Protein AF-X0XQV0-F1 (afdb_monomer_lite)

Sequence (74 aa):
MEKTIGQLIDDLSISNIRIWHLQDIVSAEKDDTIVAQAAKQIITENTFRCKLVKEIDKFFGVVDKSYSTEKTFK

Foldseek 3Di:
DDDDLVNLVVLLVVLVVLLVVLVVQLVPDDPPVSNVVSVVVNVVSVVVNVVSVVVNCVVVVNDDPDPDPDDDDD

Secondary structure (DSSP, 8-state):
-PPPHHHHHHHHHHHHHHHHHHHHHHHH---HHHHHHHHHHHHHHHHHHHHHHHHHHHHHT-------------

Radius of gyration: 14.44 Å; chains: 1; bounding box: 34×22×39 Å

pLDDT: mean 85.49, std 18.11, range [34.59, 97.75]

Organism: NCBI:txid412755

Structure (mmCIF, N/CA/C/O backbone):
data_AF-X0XQV0-F1
#
_entry.id   AF-X0XQV0-F1
#
loop_
_atom_site.group_PDB
_atom_site.id
_atom_site.type_symbol
_atom_site.label_atom_id
_atom_site.label_alt_id
_atom_site.label_comp_id
_atom_site.label_asym_id
_atom_site.label_entity_id
_atom_site.label_seq_id
_atom_site.pdbx_PDB_ins_code
_atom_site.Cartn_x
_atom_site.Cartn_y
_atom_site.Cartn_z
_atom_site.occupancy
_atom_site.B_iso_or_equiv
_atom_site.auth_seq_id
_atom_site.auth_comp_id
_atom_site.auth_asym_id
_atom_site.auth_atom_id
_atom_site.pdbx_PDB_model_num
ATOM 1 N N . MET A 1 1 ? -18.713 12.528 9.517 1.00 49.53 1 MET A N 1
ATOM 2 C CA . MET A 1 1 ? -19.418 11.240 9.379 1.00 49.53 1 MET A CA 1
ATOM 3 C C . MET A 1 1 ? -18.380 10.172 9.655 1.00 49.53 1 MET A C 1
ATOM 5 O O . MET A 1 1 ? -17.371 10.165 8.960 1.00 49.53 1 MET A O 1
ATOM 9 N N . GLU A 1 2 ? -18.532 9.400 10.727 1.00 69.75 2 GLU A N 1
ATOM 10 C CA . GLU A 1 2 ? -17.606 8.295 11.002 1.00 69.75 2 GLU A CA 1
ATOM 11 C C . GLU A 1 2 ? -17.789 7.231 9.918 1.00 69.75 2 GLU A C 1
ATOM 13 O O . GLU A 1 2 ? -18.923 6.915 9.550 1.00 69.75 2 GLU A O 1
ATOM 18 N N . LYS A 1 3 ? -16.684 6.739 9.348 1.00 76.94 3 LYS A N 1
ATOM 19 C CA . LYS A 1 3 ? -16.749 5.652 8.370 1.00 76.94 3 LYS A CA 1
ATOM 20 C C . LYS A 1 3 ? -17.273 4.399 9.067 1.00 76.94 3 LYS A C 1
ATOM 22 O O . LYS A 1 3 ? -16.824 4.054 10.157 1.00 76.94 3 LYS A O 1
ATOM 27 N N . THR A 1 4 ? -18.219 3.720 8.431 1.00 90.81 4 THR A N 1
ATOM 28 C CA . THR A 1 4 ? -18.685 2.404 8.885 1.00 90.81 4 THR A CA 1
ATOM 29 C C . THR A 1 4 ? -17.589 1.360 8.670 1.00 90.81 4 THR A C 1
ATOM 31 O O . THR A 1 4 ? -16.737 1.518 7.794 1.00 90.81 4 THR A O 1
ATOM 34 N N . ILE A 1 5 ? -17.630 0.254 9.417 1.00 91.88 5 ILE A N 1
ATOM 35 C CA . ILE A 1 5 ? -16.676 -0.847 9.223 1.00 91.88 5 ILE A CA 1
ATOM 36 C C . ILE A 1 5 ? -16.700 -1.401 7.790 1.00 91.88 5 ILE A C 1
ATOM 38 O O . ILE A 1 5 ? -15.649 -1.726 7.246 1.00 91.88 5 ILE A O 1
ATOM 42 N N . GLY A 1 6 ? -17.875 -1.426 7.147 1.00 91.69 6 GLY A N 1
ATOM 43 C CA . GLY A 1 6 ? -18.010 -1.818 5.742 1.00 91.69 6 GLY A CA 1
ATOM 44 C C . GLY A 1 6 ? -17.206 -0.910 4.813 1.00 91.69 6 GLY A C 1
ATOM 45 O O . GLY A 1 6 ? -16.412 -1.400 4.023 1.00 91.69 6 GLY A O 1
ATOM 46 N N . GLN A 1 7 ? -17.303 0.411 4.995 1.00 94.25 7 GLN A N 1
ATOM 47 C CA . GLN A 1 7 ? -16.528 1.378 4.206 1.00 94.25 7 GLN A CA 1
ATOM 48 C C . GLN A 1 7 ? -15.015 1.244 4.423 1.00 94.25 7 GLN A C 1
ATOM 50 O O . GLN A 1 7 ? -14.250 1.408 3.479 1.00 94.25 7 GLN A O 1
ATOM 55 N N . LEU A 1 8 ? -14.569 0.930 5.645 1.00 93.50 8 LEU A N 1
ATOM 56 C CA . LEU A 1 8 ? -13.147 0.693 5.918 1.00 93.50 8 LEU A CA 1
ATOM 57 C C . LEU A 1 8 ? -12.625 -0.560 5.203 1.00 93.50 8 LEU A C 1
ATOM 59 O O . LEU A 1 8 ? -11.516 -0.546 4.671 1.00 93.50 8 LEU A O 1
ATOM 63 N N . ILE A 1 9 ? -13.422 -1.631 5.177 1.00 93.62 9 ILE A N 1
ATOM 64 C CA . ILE A 1 9 ? -13.085 -2.880 4.481 1.00 93.62 9 ILE A CA 1
ATOM 65 C C . ILE A 1 9 ? -13.101 -2.681 2.960 1.00 93.62 9 ILE A C 1
ATOM 67 O O . ILE A 1 9 ? -12.199 -3.172 2.275 1.00 93.62 9 ILE A O 1
ATOM 71 N N . ASP A 1 10 ? -14.074 -1.938 2.433 1.00 96.38 10 ASP A N 1
ATOM 72 C CA . ASP 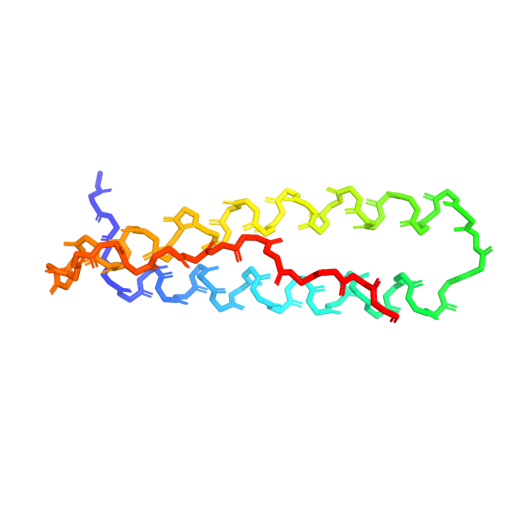A 1 10 ? -14.156 -1.599 1.010 1.00 96.38 10 ASP A CA 1
ATOM 73 C C . ASP A 1 10 ? -12.928 -0.787 0.574 1.00 96.38 10 ASP A C 1
ATOM 75 O O . ASP A 1 10 ? -12.228 -1.169 -0.368 1.00 96.38 10 ASP A O 1
ATOM 79 N N . ASP A 1 11 ? -12.595 0.277 1.313 1.00 95.38 11 ASP A N 1
ATOM 80 C CA . ASP A 1 11 ? -11.413 1.104 1.050 1.00 95.38 11 ASP A CA 1
ATOM 81 C C . ASP A 1 11 ? -10.115 0.280 1.130 1.00 95.38 11 ASP A C 1
ATOM 83 O O . ASP A 1 11 ? -9.204 0.454 0.310 1.00 95.38 11 ASP A O 1
ATOM 87 N N . LEU A 1 12 ? -10.027 -0.652 2.089 1.00 95.06 12 LEU A N 1
ATOM 88 C CA . LEU A 1 12 ? -8.867 -1.532 2.251 1.00 95.06 12 LEU A CA 1
ATOM 89 C C . LEU A 1 12 ? -8.719 -2.472 1.052 1.00 95.06 12 LEU A C 1
ATOM 91 O O . LEU A 1 12 ? -7.612 -2.670 0.546 1.00 95.06 12 LEU A O 1
ATOM 95 N N . SER A 1 13 ? -9.835 -3.024 0.581 1.00 94.69 13 SER A N 1
ATOM 96 C CA . SER A 1 13 ? -9.884 -3.920 -0.574 1.00 94.69 13 SER A CA 1
ATOM 97 C C . SER A 1 13 ? -9.466 -3.198 -1.855 1.00 94.69 13 SER A C 1
ATOM 99 O O . SER A 1 13 ? -8.645 -3.717 -2.611 1.00 94.69 13 SER A O 1
ATOM 101 N N . ILE A 1 14 ? -9.944 -1.966 -2.058 1.00 96.69 14 ILE A N 1
ATOM 102 C 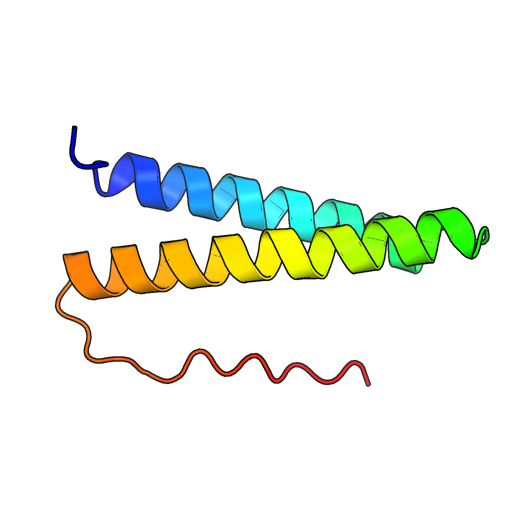CA . ILE A 1 14 ? -9.544 -1.119 -3.190 1.00 96.69 14 ILE A CA 1
ATOM 103 C C . ILE A 1 14 ? -8.038 -0.840 -3.150 1.00 96.69 14 ILE A C 1
ATOM 105 O O . ILE A 1 14 ? -7.360 -0.997 -4.168 1.00 96.69 14 ILE A O 1
ATOM 109 N N . SER A 1 15 ? -7.495 -0.455 -1.990 1.00 94.75 15 SER A N 1
ATOM 110 C CA . SER A 1 15 ? -6.061 -0.160 -1.862 1.00 94.75 15 SER A CA 1
ATOM 111 C C . SER A 1 15 ? -5.198 -1.400 -2.128 1.00 94.75 15 SER A C 1
ATOM 113 O O . SER A 1 15 ? -4.195 -1.313 -2.836 1.00 94.75 15 SER A O 1
ATOM 115 N N . ASN A 1 16 ? -5.624 -2.584 -1.674 1.00 95.56 16 ASN A N 1
ATOM 116 C CA . ASN A 1 16 ? -4.941 -3.844 -1.982 1.00 95.56 16 ASN A CA 1
ATOM 117 C C . ASN A 1 16 ? -4.896 -4.140 -3.488 1.00 95.56 16 ASN A C 1
ATOM 119 O O . ASN A 1 16 ? -3.837 -4.488 -4.008 1.00 95.56 16 ASN A O 1
ATOM 123 N N . ILE A 1 17 ? -6.020 -3.973 -4.194 1.00 97.00 17 ILE A N 1
ATOM 124 C CA . ILE A 1 17 ? -6.092 -4.185 -5.649 1.00 97.00 17 ILE A CA 1
ATOM 125 C C . ILE A 1 17 ? -5.170 -3.203 -6.382 1.00 97.00 17 ILE A C 1
ATOM 127 O O . ILE A 1 17 ? -4.433 -3.598 -7.284 1.00 97.00 17 ILE A O 1
ATOM 131 N N . ARG A 1 18 ? -5.145 -1.930 -5.967 1.00 96.69 18 ARG A N 1
ATOM 132 C CA . ARG A 1 18 ? -4.239 -0.923 -6.542 1.00 96.69 18 ARG A CA 1
ATOM 133 C C . ARG A 1 18 ? -2.775 -1.288 -6.349 1.00 96.69 18 ARG A C 1
ATOM 135 O O . ARG A 1 18 ? -2.015 -1.228 -7.309 1.00 96.69 18 ARG A O 1
ATOM 142 N N . ILE A 1 19 ? -2.383 -1.679 -5.136 1.00 96.50 19 ILE A N 1
ATOM 143 C CA . ILE A 1 19 ? -1.008 -2.113 -4.853 1.00 96.50 19 ILE A CA 1
ATOM 144 C C . ILE A 1 19 ? -0.635 -3.292 -5.749 1.00 96.50 19 ILE A C 1
ATOM 146 O O . ILE A 1 19 ? 0.448 -3.277 -6.324 1.00 96.50 19 ILE A O 1
ATOM 150 N N . TRP A 1 20 ? -1.530 -4.270 -5.907 1.00 97.38 20 TRP A N 1
ATOM 151 C CA . TRP A 1 20 ? -1.290 -5.422 -6.773 1.00 97.38 20 TRP A CA 1
ATOM 152 C C . TRP A 1 20 ? -1.044 -5.011 -8.232 1.00 97.38 20 TRP A C 1
ATOM 154 O O . TRP A 1 20 ? -0.037 -5.406 -8.811 1.00 97.38 20 TRP A O 1
ATOM 164 N N . HIS A 1 21 ? -1.884 -4.141 -8.803 1.00 97.50 21 HIS A N 1
ATOM 165 C CA . HIS A 1 21 ? -1.668 -3.627 -10.163 1.00 97.50 21 HIS A CA 1
ATOM 166 C C . HIS A 1 21 ? -0.365 -2.834 -10.305 1.00 97.50 21 HIS A C 1
ATOM 168 O O . HIS A 1 21 ? 0.331 -2.954 -11.306 1.00 97.50 21 HIS A O 1
ATOM 174 N N . LEU A 1 22 ? -0.005 -2.027 -9.307 1.00 97.12 22 LEU A N 1
ATOM 175 C CA . LEU A 1 22 ? 1.250 -1.277 -9.340 1.00 97.12 22 LEU A CA 1
ATOM 176 C C . LEU A 1 22 ? 2.471 -2.200 -9.232 1.00 97.12 22 LEU A C 1
ATOM 178 O O . LEU A 1 22 ? 3.494 -1.929 -9.854 1.00 97.12 22 LEU A O 1
ATOM 182 N N . GLN A 1 23 ? 2.376 -3.287 -8.463 1.00 96.50 23 GLN A N 1
ATOM 183 C CA . GLN A 1 23 ? 3.420 -4.312 -8.389 1.00 96.50 23 GLN A CA 1
ATOM 184 C C . GLN A 1 23 ? 3.584 -5.051 -9.718 1.00 96.50 23 GLN A C 1
ATOM 186 O O . GLN A 1 23 ? 4.713 -5.360 -10.102 1.00 96.50 23 GLN A O 1
ATOM 191 N N . ASP A 1 24 ? 2.481 -5.295 -10.425 1.00 97.75 24 ASP A N 1
ATOM 192 C CA . ASP A 1 24 ? 2.499 -5.867 -11.770 1.00 97.75 24 ASP A CA 1
ATOM 193 C C . ASP A 1 24 ? 3.243 -4.943 -12.749 1.00 97.75 24 ASP A C 1
ATOM 195 O O . ASP A 1 24 ? 4.174 -5.381 -13.419 1.00 97.75 24 ASP A O 1
ATOM 199 N N . ILE A 1 25 ? 2.955 -3.633 -12.718 1.00 96.81 25 ILE A N 1
ATOM 200 C CA . ILE A 1 25 ? 3.679 -2.617 -13.506 1.00 96.81 25 ILE A CA 1
ATOM 201 C C . ILE A 1 25 ? 5.179 -2.631 -13.189 1.00 96.81 25 ILE A C 1
ATOM 203 O O . ILE A 1 25 ? 5.996 -2.686 -14.102 1.00 96.81 25 ILE A O 1
ATOM 207 N N . VAL A 1 26 ? 5.557 -2.625 -11.905 1.00 96.69 26 VAL A N 1
ATOM 208 C CA . VAL A 1 26 ? 6.972 -2.684 -11.487 1.00 96.69 26 VAL A CA 1
ATOM 209 C C . VAL A 1 26 ? 7.673 -3.946 -12.004 1.00 96.69 26 VAL A C 1
ATOM 211 O O . VAL A 1 26 ? 8.869 -3.907 -12.272 1.00 96.69 26 VAL A O 1
ATOM 214 N N . SER A 1 27 ? 6.947 -5.056 -12.138 1.00 94.75 27 SER A N 1
ATOM 215 C CA . SER A 1 27 ? 7.510 -6.344 -12.559 1.00 94.75 27 SER A CA 1
ATOM 216 C C . SER A 1 27 ? 7.578 -6.507 -14.082 1.00 94.75 27 SER A C 1
ATOM 218 O O . SER A 1 27 ? 8.434 -7.241 -14.576 1.00 94.75 27 SER A O 1
ATOM 220 N N . ALA A 1 28 ? 6.672 -5.864 -14.823 1.00 96.31 28 ALA A N 1
ATOM 221 C CA . ALA A 1 28 ? 6.518 -6.036 -16.267 1.00 96.31 28 ALA A CA 1
ATOM 222 C C . ALA A 1 28 ? 7.173 -4.923 -17.101 1.00 96.31 28 ALA A C 1
ATOM 224 O O . ALA A 1 28 ? 7.610 -5.183 -18.227 1.00 96.31 28 ALA A O 1
ATOM 225 N N . GLU A 1 29 ? 7.238 -3.696 -16.579 1.00 96.56 29 GLU A N 1
ATOM 226 C CA . GLU A 1 29 ? 7.752 -2.547 -17.323 1.00 96.56 29 GLU A CA 1
ATOM 227 C C . GLU A 1 29 ? 9.279 -2.491 -17.369 1.00 96.56 29 GLU A C 1
ATOM 229 O O . GLU A 1 29 ? 9.981 -2.922 -16.457 1.00 96.56 29 GLU A O 1
ATOM 234 N N . LYS A 1 30 ? 9.797 -1.926 -18.465 1.00 95.38 30 LYS A N 1
ATOM 235 C CA . LYS A 1 30 ? 11.244 -1.740 -18.688 1.00 95.38 30 LYS A CA 1
ATOM 236 C C . LYS A 1 30 ? 11.689 -0.284 -18.622 1.00 95.38 30 LYS A C 1
ATOM 238 O O . LYS A 1 30 ? 12.886 -0.022 -18.613 1.00 95.38 30 LYS A O 1
ATOM 243 N N . ASP A 1 31 ? 10.744 0.652 -18.638 1.00 97.62 31 ASP A N 1
ATOM 244 C CA . ASP A 1 31 ? 11.042 2.071 -18.471 1.00 97.62 31 ASP A CA 1
ATOM 245 C C . ASP A 1 31 ? 11.203 2.382 -16.980 1.00 97.62 31 ASP A C 1
ATOM 247 O O . ASP A 1 31 ? 10.232 2.373 -16.216 1.00 97.62 31 ASP A O 1
ATOM 251 N N . ASP A 1 32 ? 12.436 2.693 -16.580 1.00 95.88 32 ASP A N 1
ATOM 252 C CA . ASP A 1 32 ? 12.796 3.027 -15.201 1.00 95.88 32 ASP A CA 1
ATOM 253 C C . ASP A 1 32 ? 11.954 4.177 -14.627 1.00 95.88 32 ASP A C 1
ATOM 255 O O . ASP A 1 32 ? 11.677 4.205 -13.427 1.00 95.88 32 ASP A O 1
ATOM 259 N N . THR A 1 33 ? 11.501 5.117 -15.461 1.00 97.62 33 THR A N 1
ATOM 260 C CA . THR A 1 33 ? 10.652 6.237 -15.030 1.00 97.62 33 THR A CA 1
ATOM 261 C C . THR A 1 33 ? 9.273 5.741 -14.611 1.00 97.62 33 THR A C 1
ATOM 263 O O . THR A 1 33 ? 8.759 6.143 -13.563 1.00 97.62 33 THR A O 1
ATOM 266 N N . ILE A 1 34 ? 8.688 4.837 -15.404 1.00 96.62 34 ILE A N 1
ATOM 267 C CA . ILE A 1 34 ? 7.381 4.232 -15.121 1.00 96.62 34 ILE A CA 1
ATOM 268 C C . ILE A 1 34 ? 7.483 3.354 -13.871 1.00 96.62 34 ILE A C 1
ATOM 270 O O . ILE A 1 34 ? 6.659 3.478 -12.962 1.00 96.62 34 ILE A O 1
ATOM 274 N N . VAL A 1 35 ? 8.537 2.539 -13.776 1.00 97.19 35 VAL A N 1
ATOM 275 C CA . VAL A 1 35 ? 8.801 1.680 -12.613 1.00 97.19 35 VAL A CA 1
ATOM 276 C C . VAL A 1 35 ? 8.981 2.514 -11.341 1.00 97.19 35 VAL A C 1
ATOM 278 O O . VAL A 1 35 ? 8.344 2.235 -10.322 1.00 97.19 35 VAL A O 1
ATOM 281 N N . ALA A 1 36 ? 9.783 3.582 -11.384 1.00 96.88 36 ALA A N 1
ATOM 282 C CA . ALA A 1 36 ? 10.001 4.462 -10.237 1.00 96.88 36 ALA A CA 1
ATOM 283 C C . ALA A 1 36 ? 8.713 5.178 -9.799 1.00 96.88 36 ALA A C 1
ATOM 285 O O . ALA A 1 36 ? 8.442 5.315 -8.600 1.00 96.88 36 ALA A O 1
ATOM 286 N N . GLN A 1 37 ? 7.888 5.611 -10.756 1.00 97.56 37 GLN A N 1
ATOM 287 C CA . GLN A 1 37 ? 6.595 6.221 -10.465 1.00 97.56 37 GLN A CA 1
ATOM 288 C C . GLN A 1 37 ? 5.634 5.219 -9.811 1.00 97.56 37 GLN A C 1
ATOM 290 O O . GLN A 1 37 ? 5.019 5.550 -8.791 1.00 97.56 37 GLN A O 1
ATOM 295 N N . ALA A 1 38 ? 5.542 3.997 -10.339 1.00 95.88 38 ALA A N 1
ATOM 296 C CA . ALA A 1 38 ? 4.717 2.934 -9.772 1.00 95.88 38 ALA A CA 1
ATOM 297 C C . ALA A 1 38 ? 5.180 2.560 -8.353 1.00 95.88 38 ALA A C 1
ATOM 299 O O . ALA A 1 38 ? 4.365 2.512 -7.430 1.00 95.88 38 ALA A O 1
ATOM 300 N N . ALA A 1 39 ? 6.489 2.421 -8.126 1.00 95.25 39 ALA A N 1
ATOM 301 C CA . ALA A 1 39 ? 7.057 2.161 -6.803 1.00 95.25 39 ALA A CA 1
ATOM 302 C C . ALA A 1 39 ? 6.714 3.267 -5.785 1.00 95.25 39 ALA A C 1
ATOM 304 O O . ALA A 1 39 ? 6.331 2.984 -4.646 1.00 95.25 39 ALA A O 1
ATOM 305 N N . LYS A 1 40 ? 6.767 4.543 -6.193 1.00 97.25 40 LYS A N 1
ATOM 306 C CA . LYS A 1 40 ? 6.360 5.672 -5.339 1.00 97.25 40 LYS A CA 1
ATOM 307 C C . LYS A 1 40 ? 4.867 5.630 -4.992 1.00 97.25 40 LYS A C 1
ATOM 309 O O . LYS A 1 40 ? 4.480 5.940 -3.860 1.00 97.25 40 LYS A O 1
ATOM 314 N N . GLN A 1 41 ? 4.026 5.243 -5.949 1.00 96.31 41 GLN A N 1
ATOM 315 C CA . GLN A 1 41 ? 2.593 5.069 -5.721 1.00 96.31 41 GLN A CA 1
ATOM 316 C C . GLN A 1 41 ? 2.315 3.901 -4.764 1.00 9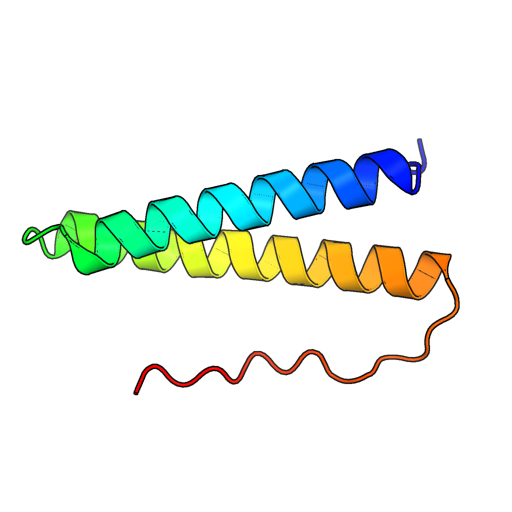6.31 41 GLN A C 1
ATOM 318 O O . GLN A 1 41 ? 1.514 4.074 -3.847 1.00 96.31 41 GLN A O 1
ATOM 323 N N . ILE A 1 42 ? 3.045 2.781 -4.871 1.00 96.44 42 ILE A N 1
ATOM 324 C CA . ILE A 1 42 ? 2.954 1.652 -3.926 1.00 96.44 42 ILE A CA 1
ATOM 325 C C . ILE A 1 42 ? 3.223 2.111 -2.494 1.00 96.44 42 ILE A C 1
ATOM 327 O O . ILE A 1 42 ? 2.477 1.745 -1.590 1.00 96.44 42 ILE A O 1
ATOM 331 N N . ILE A 1 43 ? 4.251 2.932 -2.263 1.00 95.50 43 ILE A N 1
ATOM 332 C CA . ILE A 1 43 ? 4.568 3.436 -0.914 1.00 95.50 43 ILE A CA 1
ATOM 333 C C . ILE A 1 43 ? 3.398 4.255 -0.349 1.00 95.50 43 ILE A C 1
ATOM 335 O O . ILE A 1 43 ? 3.040 4.119 0.827 1.00 95.50 43 ILE A O 1
ATOM 339 N N . THR A 1 44 ? 2.778 5.083 -1.190 1.00 95.12 44 THR A N 1
ATOM 340 C CA . THR A 1 44 ? 1.649 5.938 -0.801 1.00 95.12 44 THR A CA 1
ATOM 341 C C . THR A 1 44 ? 0.405 5.104 -0.489 1.00 95.12 44 THR A C 1
ATOM 343 O O . THR A 1 44 ? -0.184 5.258 0.582 1.00 95.12 44 THR A O 1
ATOM 346 N N . GLU A 1 45 ? 0.044 4.178 -1.377 1.00 93.25 45 GLU A N 1
ATOM 347 C CA . GLU A 1 45 ? -1.090 3.266 -1.192 1.00 93.25 45 GLU A CA 1
ATOM 348 C C . GLU A 1 45 ? -0.875 2.342 0.011 1.00 93.25 45 GLU A C 1
ATOM 350 O O . GLU A 1 45 ? -1.764 2.192 0.839 1.00 93.25 45 GLU A O 1
ATOM 355 N N . ASN A 1 46 ? 0.332 1.809 0.213 1.00 92.62 46 ASN A N 1
ATOM 356 C CA . ASN A 1 46 ? 0.632 0.980 1.379 1.00 92.62 4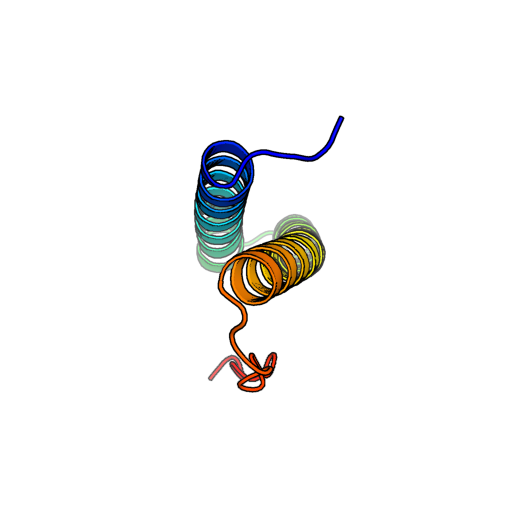6 ASN A CA 1
ATOM 357 C C . ASN A 1 46 ? 0.549 1.775 2.691 1.00 92.62 46 ASN A C 1
ATOM 359 O O . ASN A 1 46 ? 0.080 1.254 3.701 1.00 92.62 46 ASN A O 1
ATOM 363 N N . THR A 1 47 ? 0.935 3.054 2.680 1.00 94.06 47 THR A N 1
ATOM 364 C CA . THR A 1 47 ? 0.743 3.942 3.836 1.00 94.06 47 THR A CA 1
ATOM 365 C C . THR A 1 47 ? -0.744 4.135 4.140 1.00 94.06 47 THR A C 1
ATOM 367 O O . THR A 1 47 ? -1.143 4.116 5.305 1.00 94.06 47 THR A O 1
ATOM 370 N N . PHE A 1 48 ? -1.578 4.303 3.111 1.00 93.00 48 PHE A N 1
ATOM 371 C CA . PHE A 1 48 ? -3.028 4.404 3.266 1.00 93.00 48 PHE A CA 1
ATOM 372 C C . PHE A 1 48 ? -3.642 3.090 3.771 1.00 93.00 48 PHE A C 1
ATOM 374 O O . PHE A 1 48 ? -4.357 3.098 4.772 1.00 93.00 48 PHE A O 1
ATOM 381 N N . ARG A 1 49 ? -3.261 1.955 3.181 1.00 94.19 49 ARG A N 1
ATOM 382 C CA . ARG A 1 49 ? -3.621 0.604 3.627 1.00 94.19 49 ARG A CA 1
ATOM 383 C C . ARG A 1 49 ? -3.308 0.388 5.111 1.00 94.19 49 ARG A C 1
ATOM 385 O O . ARG A 1 49 ? -4.161 -0.080 5.856 1.00 94.19 49 ARG A O 1
ATOM 392 N N . CYS A 1 50 ? -2.115 0.774 5.569 1.00 91.81 50 CYS A N 1
ATOM 393 C CA . CYS A 1 50 ? -1.734 0.683 6.981 1.00 91.81 50 CYS A CA 1
ATOM 394 C C . CYS A 1 50 ? -2.617 1.548 7.894 1.00 91.81 50 CYS A C 1
ATOM 396 O O . CYS A 1 50 ? -2.916 1.132 9.010 1.00 91.81 50 CYS A O 1
ATOM 398 N N . LYS A 1 51 ? -3.048 2.735 7.446 1.00 92.25 51 LYS A N 1
ATOM 399 C CA . LYS A 1 51 ? -3.995 3.567 8.212 1.00 92.25 51 LYS A CA 1
ATOM 400 C C . LYS A 1 51 ? -5.354 2.882 8.340 1.00 92.25 51 LYS A C 1
ATOM 402 O O . LYS A 1 51 ? -5.886 2.830 9.441 1.00 92.25 51 LYS A O 1
ATOM 407 N N . LEU A 1 52 ? -5.866 2.308 7.252 1.00 92.81 52 LEU A N 1
ATOM 408 C CA . LEU A 1 52 ? -7.140 1.586 7.257 1.00 92.81 52 LEU A CA 1
ATOM 409 C C . LEU A 1 52 ? -7.107 0.372 8.184 1.00 92.81 52 LEU A C 1
ATOM 411 O O . LEU A 1 52 ? -8.029 0.186 8.968 1.00 92.81 52 LEU A O 1
ATOM 415 N N . VAL A 1 53 ? -6.024 -0.410 8.154 1.00 91.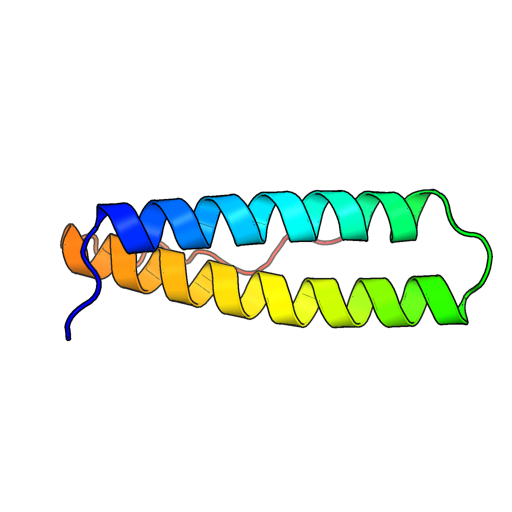25 53 VAL A N 1
ATOM 416 C CA . VAL A 1 53 ? -5.838 -1.537 9.082 1.00 91.25 53 VAL A CA 1
ATOM 417 C C . VAL A 1 53 ? -5.886 -1.055 10.533 1.00 91.25 53 VAL A C 1
ATOM 419 O O . VAL A 1 53 ? -6.649 -1.601 11.318 1.00 91.25 53 VAL A O 1
ATOM 422 N N . LYS A 1 54 ? -5.183 0.034 10.870 1.00 90.38 54 LYS A N 1
ATOM 423 C CA . LYS A 1 54 ? -5.221 0.614 12.224 1.00 90.38 54 LYS A CA 1
ATOM 424 C C . LYS A 1 54 ? -6.613 1.098 12.633 1.00 90.38 54 LYS A C 1
ATOM 426 O O . LYS A 1 54 ? -6.995 0.958 13.792 1.00 90.38 54 LYS A O 1
ATOM 431 N N . GLU A 1 55 ? -7.368 1.691 11.711 1.00 90.75 55 GLU A N 1
ATOM 432 C CA . GLU A 1 55 ? -8.750 2.112 11.969 1.00 90.75 55 GLU A CA 1
ATOM 433 C C . GLU A 1 55 ? -9.675 0.907 12.198 1.00 90.75 55 GLU A C 1
ATOM 435 O O . GLU A 1 55 ? -10.501 0.938 13.110 1.00 90.75 55 GLU A O 1
ATOM 440 N N . ILE A 1 56 ? -9.489 -0.172 11.435 1.00 90.38 56 ILE A N 1
ATOM 441 C CA . ILE A 1 56 ? -10.207 -1.440 11.604 1.00 90.38 56 ILE A CA 1
ATOM 442 C C . ILE A 1 56 ? -9.850 -2.095 12.945 1.00 90.38 56 ILE A C 1
ATOM 444 O O . ILE A 1 56 ? -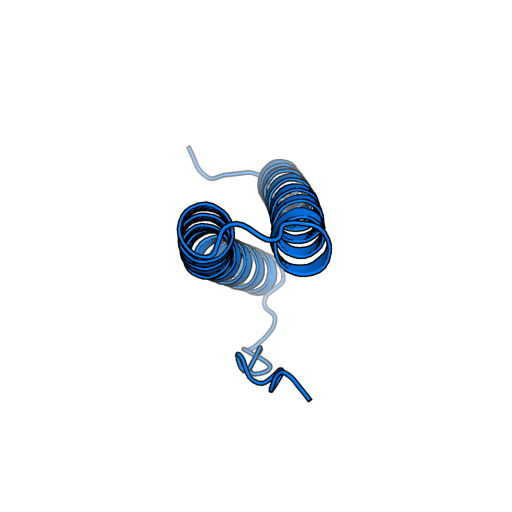10.745 -2.478 13.695 1.00 90.38 56 ILE A O 1
ATOM 448 N N . ASP A 1 57 ? -8.567 -2.176 13.297 1.00 89.25 57 ASP A N 1
ATOM 449 C CA . ASP A 1 57 ? -8.126 -2.728 14.581 1.00 89.25 57 ASP A CA 1
ATOM 450 C C . ASP A 1 57 ? -8.709 -1.934 15.754 1.00 89.25 57 ASP A C 1
ATOM 452 O O . ASP A 1 57 ? -9.211 -2.521 16.715 1.00 89.25 57 ASP A O 1
ATOM 456 N N . LYS A 1 58 ? -8.726 -0.596 15.648 1.00 88.06 58 LYS A N 1
ATOM 457 C CA . LYS A 1 58 ? -9.375 0.285 16.626 1.00 88.06 58 LYS A CA 1
ATOM 458 C C . LYS A 1 58 ? -10.871 -0.008 16.741 1.00 88.06 58 LYS A C 1
ATOM 460 O O . LYS A 1 58 ? -11.386 -0.027 17.856 1.00 88.06 58 LYS A O 1
ATOM 465 N N . PHE A 1 59 ? -11.559 -0.244 15.621 1.00 88.38 59 PHE A N 1
ATOM 466 C CA . PHE A 1 59 ? -12.981 -0.599 15.613 1.00 88.38 59 PHE A CA 1
ATOM 467 C C . PHE A 1 59 ? -13.248 -1.910 16.370 1.00 88.38 59 PHE A C 1
ATOM 469 O O . PHE A 1 59 ? -14.228 -2.008 17.104 1.00 88.38 59 PHE A O 1
ATOM 476 N N . PHE A 1 60 ? -12.356 -2.896 16.244 1.00 87.31 60 PHE A N 1
ATOM 477 C CA . PHE A 1 60 ? -12.476 -4.196 16.913 1.00 87.31 60 PHE A CA 1
ATOM 478 C C . PHE A 1 60 ? -11.815 -4.269 18.300 1.00 87.31 60 PHE A C 1
ATOM 480 O O . PHE A 1 60 ? -11.860 -5.320 18.938 1.00 87.31 60 PHE A O 1
ATOM 487 N N . GLY A 1 61 ? -11.205 -3.185 18.790 1.00 84.44 61 GLY A N 1
ATOM 488 C CA . GLY A 1 61 ? -10.495 -3.172 20.074 1.00 84.44 61 GLY A CA 1
ATOM 489 C C . GLY A 1 61 ? -9.235 -4.048 20.096 1.00 84.44 61 GLY A C 1
ATOM 490 O O . GLY A 1 61 ? -8.810 -4.490 21.164 1.00 84.44 61 GLY A O 1
ATOM 491 N N . VAL A 1 62 ? -8.640 -4.324 18.932 1.00 79.12 62 VAL A N 1
ATOM 492 C CA . VAL A 1 62 ? -7.402 -5.103 18.817 1.00 79.12 62 VAL A CA 1
ATOM 493 C C . VAL A 1 62 ? -6.218 -4.212 19.200 1.00 79.12 62 VAL A C 1
ATOM 495 O O . VAL A 1 62 ? -6.016 -3.141 18.631 1.00 79.12 62 VAL A O 1
ATOM 498 N N . VAL A 1 63 ? -5.423 -4.648 20.182 1.00 60.28 63 VAL A N 1
ATOM 499 C CA . VAL A 1 63 ? -4.200 -3.947 20.599 1.00 60.28 63 VAL A CA 1
ATOM 500 C C . VAL A 1 63 ? -3.087 -4.257 19.595 1.00 60.28 63 VAL A C 1
ATOM 502 O O . VAL A 1 63 ? -2.714 -5.417 19.426 1.00 60.28 63 VAL A O 1
ATOM 505 N N . ASP A 1 64 ? -2.619 -3.194 18.937 1.00 57.31 64 ASP A N 1
ATOM 506 C CA . ASP A 1 64 ? -1.593 -3.087 17.888 1.00 57.31 64 ASP A CA 1
ATOM 507 C C . ASP A 1 64 ? -0.606 -4.276 17.847 1.00 57.31 64 ASP A C 1
ATOM 509 O O . ASP A 1 64 ? 0.430 -4.293 18.518 1.00 57.31 64 ASP A O 1
ATOM 513 N N . LYS A 1 65 ? -0.917 -5.301 17.041 1.00 57.59 65 LYS A N 1
ATOM 514 C CA . LYS A 1 65 ? 0.103 -6.250 16.586 1.00 57.59 65 LYS A CA 1
ATOM 515 C C . LYS A 1 65 ? 0.830 -5.536 15.468 1.00 57.59 65 LYS A C 1
ATOM 517 O O . LYS A 1 65 ? 0.270 -5.407 14.389 1.00 57.59 65 LYS A O 1
ATOM 522 N N . SER A 1 66 ? 2.033 -5.047 15.752 1.00 52.00 66 SER A N 1
ATOM 523 C CA . SER A 1 66 ? 2.916 -4.363 14.810 1.00 52.00 66 SER A CA 1
ATOM 524 C C . SER A 1 66 ? 2.791 -4.922 13.386 1.00 52.00 66 SER A C 1
ATOM 526 O O . SER A 1 66 ? 3.434 -5.905 13.019 1.00 52.00 66 SER A O 1
ATOM 528 N N . TYR A 1 67 ? 1.991 -4.263 12.542 1.00 54.19 67 TYR A N 1
ATOM 529 C CA . TYR A 1 67 ? 2.024 -4.466 11.095 1.00 54.19 67 TYR A CA 1
ATOM 530 C C . TYR A 1 67 ? 3.287 -3.766 10.589 1.00 54.19 67 TYR A C 1
ATOM 532 O O . TYR A 1 67 ? 3.239 -2.710 9.959 1.00 54.19 67 TYR A O 1
ATOM 540 N N . SER A 1 68 ? 4.433 -4.320 10.990 1.00 46.41 68 SER A N 1
ATOM 541 C CA . SER A 1 68 ? 5.761 -3.904 10.577 1.00 46.41 68 SER A CA 1
ATOM 542 C C . SER A 1 68 ? 5.800 -3.917 9.055 1.00 46.41 68 SER A C 1
ATOM 544 O O . SER A 1 68 ? 5.450 -4.907 8.411 1.00 46.41 68 SER A O 1
ATOM 546 N N . THR A 1 69 ? 6.226 -2.798 8.480 1.00 52.94 69 THR A N 1
ATOM 547 C CA . THR A 1 69 ? 6.476 -2.594 7.050 1.00 52.94 69 THR A CA 1
ATOM 548 C C . THR A 1 69 ? 7.674 -3.395 6.528 1.00 52.94 69 THR A C 1
ATOM 550 O O . THR A 1 69 ? 8.268 -3.034 5.517 1.00 52.94 69 THR A O 1
ATOM 553 N N . GLU A 1 70 ? 8.042 -4.499 7.170 1.00 45.22 70 GLU A N 1
ATOM 554 C CA . GLU A 1 70 ? 9.116 -5.373 6.723 1.00 45.22 70 GLU A CA 1
ATOM 555 C C . GLU A 1 70 ? 8.562 -6.481 5.830 1.00 45.22 70 GLU A C 1
ATOM 557 O O . GLU A 1 70 ? 8.356 -7.625 6.231 1.00 45.22 70 GLU A O 1
ATOM 562 N N . LYS A 1 71 ? 8.369 -6.148 4.556 1.00 44.12 71 LYS A N 1
ATOM 563 C CA . LYS A 1 71 ? 8.739 -7.098 3.510 1.00 44.12 71 LYS A CA 1
ATOM 564 C C . LYS A 1 71 ? 9.801 -6.455 2.644 1.00 44.12 71 LYS A C 1
ATOM 566 O O . LYS A 1 71 ? 9.523 -5.764 1.671 1.00 44.12 71 LYS A O 1
ATOM 571 N N . THR A 1 72 ? 11.029 -6.692 3.086 1.00 38.78 72 THR A N 1
ATOM 572 C CA . THR A 1 72 ? 12.239 -6.770 2.282 1.00 38.78 72 THR A CA 1
ATOM 573 C C . THR A 1 72 ? 11.892 -7.404 0.939 1.00 38.78 72 THR A C 1
ATOM 575 O O . THR A 1 72 ? 11.456 -8.556 0.889 1.00 38.78 72 THR A O 1
ATOM 578 N N . PHE A 1 73 ? 12.061 -6.646 -0.137 1.00 35.22 73 PHE A N 1
ATOM 579 C CA . PHE A 1 73 ? 12.219 -7.231 -1.459 1.00 35.22 73 PHE A CA 1
ATOM 580 C C . PHE A 1 73 ? 13.469 -8.125 -1.378 1.00 35.22 73 PHE A C 1
ATOM 582 O O . PHE A 1 73 ? 14.554 -7.632 -1.064 1.00 35.22 73 PHE A O 1
ATOM 589 N N . LYS A 1 74 ? 13.281 -9.441 -1.510 1.00 34.59 74 LYS A N 1
ATOM 590 C CA . LYS A 1 74 ? 14.354 -10.411 -1.747 1.00 34.59 74 LYS A CA 1
ATOM 591 C C . LYS A 1 74 ? 14.412 -10.701 -3.234 1.00 34.59 74 LYS A C 1
ATOM 593 O O . LYS A 1 74 ? 13.312 -10.807 -3.820 1.00 34.59 74 LYS A O 1
#